Protein AF-A0A7S2J047-F1 (afdb_monomer_lite)

Organism: NCBI:txid156173

Foldseek 3Di:
DVLVVVVVVVDLCQLVDADPQRDGSLLVCLLVLVQVSLVVSCVSVSSLVQQPDATNVRHHSLNSNVVNPNPVSSVVSVVSNLVVVLVVCVVVVNVVSVVVSVVVVVVVVVVVVPD

Sequence (115 aa):
EILEAAIKARDYLVASYEDENRKSAVHWACANGHMEMVKWLVNKGHGLSKLKTPDRDGVQPADYARHNGHDTLAEWCIDRIAVEALRDACRQGNLEVMASNFTVNRAVQLSWNGW

Structure (mmCIF, N/CA/C/O backbone):
data_AF-A0A7S2J047-F1
#
_entry.id   AF-A0A7S2J047-F1
#
loop_
_atom_site.group_PDB
_atom_site.id
_atom_site.type_symbol
_atom_site.label_atom_id
_atom_site.label_alt_id
_atom_site.label_comp_id
_atom_site.label_asym_id
_atom_site.label_entity_id
_atom_site.label_seq_id
_atom_site.pdbx_PDB_ins_code
_atom_site.Cartn_x
_atom_site.Cartn_y
_atom_site.Cartn_z
_atom_site.occupancy
_atom_site.B_iso_or_equiv
_atom_site.auth_seq_id
_atom_site.auth_comp_id
_atom_site.auth_asym_id
_atom_site.auth_atom_id
_atom_site.pdbx_PDB_model_num
ATOM 1 N N . GLU A 1 1 ? 4.787 2.081 -16.764 1.00 55.03 1 GLU A N 1
ATOM 2 C CA . GLU A 1 1 ? 4.339 1.439 -18.025 1.00 55.03 1 GLU A CA 1
ATOM 3 C C . GLU A 1 1 ? 3.405 0.234 -17.864 1.00 55.03 1 GLU A C 1
ATOM 5 O O . GLU A 1 1 ? 2.221 0.402 -18.123 1.00 55.03 1 GLU A O 1
ATOM 10 N N . ILE A 1 2 ? 3.844 -0.957 -17.426 1.00 53.78 2 ILE A N 1
ATOM 11 C CA . ILE A 1 2 ? 2.977 -2.169 -17.434 1.00 53.78 2 ILE A CA 1
ATOM 12 C C . ILE A 1 2 ? 1.766 -2.060 -16.487 1.00 53.78 2 ILE A C 1
ATOM 14 O O . ILE A 1 2 ? 0.640 -2.383 -16.857 1.00 53.78 2 ILE A O 1
ATOM 18 N N . LEU A 1 3 ? 1.984 -1.542 -15.276 1.00 55.62 3 LEU A N 1
ATOM 19 C CA . LEU A 1 3 ? 0.919 -1.331 -14.287 1.00 55.62 3 LEU A CA 1
ATOM 20 C C . LEU A 1 3 ? 0.013 -0.150 -14.637 1.00 55.62 3 LEU A C 1
ATOM 22 O O . LEU A 1 3 ? -1.194 -0.219 -14.435 1.00 55.62 3 LEU A O 1
ATOM 26 N N . GLU A 1 4 ? 0.567 0.920 -15.208 1.00 55.38 4 GLU A N 1
ATOM 27 C CA . GLU A 1 4 ? -0.232 2.056 -15.680 1.00 55.38 4 GLU A CA 1
ATOM 28 C C . GLU A 1 4 ? -1.152 1.649 -16.835 1.00 55.38 4 GLU A C 1
ATOM 30 O O . GLU A 1 4 ? -2.309 2.068 -16.873 1.00 55.38 4 GLU A O 1
ATOM 35 N N . ALA A 1 5 ? -0.665 0.799 -17.746 1.00 52.66 5 ALA A N 1
ATOM 36 C CA . ALA A 1 5 ? -1.460 0.231 -18.828 1.00 52.66 5 ALA A CA 1
ATOM 37 C C . ALA A 1 5 ? -2.556 -0.710 -18.296 1.00 52.66 5 ALA A C 1
ATOM 39 O O . ALA A 1 5 ? -3.713 -0.589 -18.702 1.00 52.66 5 ALA A O 1
ATOM 40 N N . ALA A 1 6 ? -2.226 -1.580 -17.335 1.00 54.72 6 ALA A N 1
ATOM 41 C CA . ALA A 1 6 ? -3.183 -2.501 -16.719 1.00 54.72 6 ALA A CA 1
ATOM 42 C C . ALA A 1 6 ? -4.282 -1.775 -15.920 1.00 54.72 6 ALA A C 1
ATOM 44 O O . ALA A 1 6 ? -5.447 -2.166 -15.966 1.00 54.72 6 ALA A O 1
ATOM 45 N N . ILE A 1 7 ? -3.951 -0.677 -15.232 1.00 58.22 7 ILE A N 1
ATOM 46 C CA . ILE A 1 7 ? -4.930 0.093 -14.450 1.00 58.22 7 ILE A CA 1
ATOM 47 C C . ILE A 1 7 ? -5.795 0.989 -15.355 1.00 58.22 7 ILE A C 1
ATOM 49 O O . ILE A 1 7 ? -7.001 1.120 -15.122 1.00 58.22 7 ILE A O 1
ATOM 53 N N . LYS A 1 8 ? -5.240 1.534 -16.451 1.00 58.16 8 LYS A N 1
ATOM 54 C CA . LYS A 1 8 ? -6.032 2.218 -17.495 1.00 58.16 8 LYS A CA 1
ATOM 55 C C . LYS A 1 8 ? -7.066 1.303 -18.151 1.00 58.16 8 LYS A C 1
ATOM 57 O O . LYS A 1 8 ? -8.128 1.792 -18.531 1.00 58.16 8 LYS A O 1
ATOM 62 N N . ALA A 1 9 ? -6.796 -0.001 -18.230 1.00 56.19 9 ALA A N 1
ATOM 63 C CA . ALA A 1 9 ? -7.727 -0.989 -18.771 1.00 56.19 9 ALA A CA 1
ATOM 64 C C . ALA A 1 9 ? -8.968 -1.237 -17.884 1.00 56.19 9 ALA A C 1
ATOM 66 O O . ALA A 1 9 ? -9.829 -2.027 -18.258 1.00 56.19 9 ALA A O 1
ATOM 67 N N . ARG A 1 10 ? -9.117 -0.522 -16.749 1.00 55.44 10 ARG A N 1
ATOM 68 C CA . ARG A 1 10 ? -10.289 -0.572 -15.848 1.00 55.44 10 ARG A CA 1
ATOM 69 C C . ARG A 1 10 ? -10.588 -1.956 -15.266 1.00 55.44 10 ARG A C 1
ATOM 71 O O . ARG A 1 10 ? -11.685 -2.163 -14.744 1.00 55.44 10 ARG A O 1
ATOM 78 N N . ASP A 1 11 ? -9.635 -2.878 -15.303 1.00 62.56 11 ASP A N 1
ATOM 79 C CA . ASP A 1 11 ? -9.915 -4.251 -14.921 1.00 62.56 11 ASP A CA 1
ATOM 80 C C . ASP A 1 11 ? -9.856 -4.435 -13.397 1.00 62.56 11 ASP A C 1
ATOM 82 O O . ASP A 1 11 ? -8.875 -4.100 -12.728 1.00 62.56 11 ASP A O 1
ATOM 86 N N . TYR A 1 12 ? -10.949 -4.946 -12.833 1.00 55.03 12 TYR A N 1
ATOM 87 C CA . TYR A 1 12 ? -11.134 -5.151 -11.393 1.00 55.03 12 TYR A CA 1
ATOM 88 C C . TYR A 1 12 ? -10.129 -6.165 -10.821 1.00 55.03 12 TYR A C 1
ATOM 90 O O . TYR A 1 12 ? -9.785 -6.104 -9.640 1.00 55.03 12 TYR A O 1
ATOM 98 N N . LEU A 1 13 ? -9.613 -7.056 -11.676 1.00 57.81 13 LEU A N 1
ATOM 99 C CA . LEU A 1 13 ? -8.674 -8.117 -11.310 1.00 57.81 13 LEU A CA 1
ATOM 100 C C . LEU A 1 13 ? -7.310 -7.605 -10.824 1.00 57.81 13 LEU A C 1
ATOM 102 O O . LEU A 1 13 ? -6.636 -8.297 -10.060 1.00 57.81 13 LEU A O 1
ATOM 106 N N . VAL A 1 14 ? -6.892 -6.404 -11.239 1.00 64.94 14 VAL A N 1
ATOM 107 C CA . VAL A 1 14 ? -5.532 -5.898 -10.978 1.00 64.94 14 VAL A CA 1
ATOM 108 C C . VAL A 1 14 ? -5.290 -5.642 -9.489 1.00 64.94 14 VAL A C 1
ATOM 110 O O . VAL A 1 14 ? -4.179 -5.830 -9.001 1.00 64.94 14 VAL A O 1
ATOM 113 N N . ALA A 1 15 ? -6.323 -5.253 -8.736 1.00 63.88 15 ALA A N 1
ATOM 114 C CA . ALA A 1 15 ? -6.177 -4.976 -7.307 1.00 63.88 15 ALA A CA 1
ATOM 115 C C . ALA A 1 15 ? -5.975 -6.250 -6.466 1.00 63.88 15 ALA A C 1
ATOM 117 O O . ALA A 1 15 ? -5.370 -6.187 -5.397 1.00 63.88 15 ALA A O 1
ATOM 118 N N . SER A 1 16 ? -6.490 -7.391 -6.932 1.00 68.62 16 SER A N 1
ATOM 119 C CA . SER A 1 16 ? -6.352 -8.690 -6.264 1.00 68.62 16 SER A CA 1
ATOM 120 C C . SER A 1 16 ? -5.164 -9.510 -6.759 1.00 68.62 16 SER A C 1
ATOM 122 O O . SER A 1 16 ? -4.754 -10.433 -6.059 1.00 68.62 16 SER A O 1
ATOM 124 N N . TYR A 1 17 ? -4.643 -9.200 -7.948 1.00 76.00 17 TYR A N 1
ATOM 125 C CA . TYR A 1 17 ? -3.527 -9.922 -8.540 1.00 76.00 17 TYR A CA 1
ATOM 126 C C . TYR A 1 17 ? -2.236 -9.711 -7.742 1.00 76.00 17 TYR A C 1
ATOM 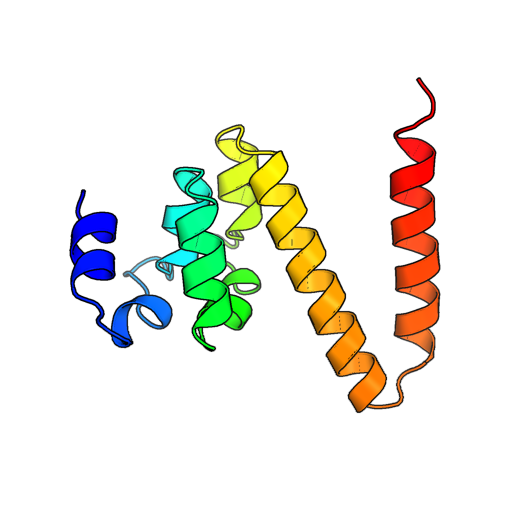128 O O . TYR A 1 17 ? -1.926 -8.600 -7.304 1.00 76.00 17 TYR A O 1
ATOM 136 N N . GLU A 1 18 ? -1.486 -10.794 -7.592 1.00 82.38 18 GLU A N 1
ATOM 137 C CA . GLU A 1 18 ? -0.161 -10.838 -6.992 1.00 82.38 18 GLU A CA 1
ATOM 138 C C . GLU A 1 18 ? 0.792 -11.518 -7.970 1.00 82.38 18 GLU A C 1
ATOM 140 O O . GLU A 1 18 ? 0.414 -12.477 -8.644 1.00 82.38 18 GLU A O 1
ATOM 145 N N . ASP A 1 19 ? 2.021 -11.018 -8.049 1.00 83.62 19 ASP A N 1
ATOM 146 C CA . ASP A 1 19 ? 3.079 -11.698 -8.787 1.00 83.62 19 ASP A CA 1
ATOM 147 C C . ASP A 1 19 ? 3.654 -12.899 -8.006 1.00 83.62 19 ASP A C 1
ATOM 149 O O . ASP A 1 19 ? 3.227 -13.231 -6.897 1.00 83.62 19 ASP A O 1
ATOM 153 N N . GLU A 1 20 ? 4.661 -13.559 -8.579 1.00 85.94 20 GLU A N 1
ATOM 154 C CA . GLU A 1 20 ? 5.345 -14.715 -7.978 1.00 85.94 20 GLU A CA 1
ATOM 155 C C . GLU A 1 20 ? 6.004 -14.408 -6.616 1.00 85.94 20 GLU A C 1
ATOM 157 O O . GLU A 1 20 ? 6.279 -15.318 -5.826 1.00 85.94 20 GLU A O 1
ATOM 162 N N . ASN A 1 21 ? 6.220 -13.126 -6.312 1.00 84.19 21 ASN A N 1
ATOM 163 C CA . ASN A 1 21 ? 6.769 -12.633 -5.053 1.00 84.19 21 ASN A CA 1
ATOM 164 C C . ASN A 1 21 ? 5.683 -12.113 -4.105 1.00 84.19 21 ASN A C 1
ATOM 166 O O . ASN A 1 21 ? 6.005 -11.468 -3.110 1.00 84.19 21 ASN A O 1
ATOM 170 N N . ARG A 1 22 ? 4.404 -12.395 -4.377 1.00 87.06 22 ARG A N 1
ATOM 171 C CA . ARG A 1 22 ? 3.252 -11.866 -3.629 1.00 87.06 22 ARG A CA 1
ATOM 172 C C . ARG A 1 22 ? 3.146 -10.339 -3.655 1.00 87.06 22 ARG A C 1
ATOM 174 O O . ARG A 1 22 ? 2.469 -9.751 -2.811 1.00 87.06 22 ARG A O 1
ATOM 181 N N . LYS A 1 23 ? 3.772 -9.670 -4.627 1.00 84.44 23 LYS A N 1
ATOM 182 C CA . LYS A 1 23 ? 3.634 -8.221 -4.778 1.00 84.44 23 LYS A CA 1
ATOM 183 C C . LYS A 1 23 ? 2.360 -7.924 -5.545 1.00 84.44 23 LYS A C 1
ATOM 185 O O . LYS A 1 23 ? 2.187 -8.297 -6.705 1.00 84.44 23 LYS A O 1
ATOM 190 N N . SER A 1 24 ? 1.457 -7.228 -4.872 1.00 86.31 24 SER A N 1
ATOM 191 C CA . SER A 1 24 ? 0.234 -6.692 -5.467 1.00 86.31 24 SER A CA 1
ATOM 192 C C . SER A 1 24 ? 0.490 -5.381 -6.215 1.00 86.31 24 SER A C 1
ATOM 194 O O . SER A 1 24 ? 1.520 -4.728 -6.033 1.00 86.31 24 SER A O 1
ATOM 196 N N . ALA A 1 25 ? -0.495 -4.922 -6.992 1.00 84.25 25 ALA A N 1
ATOM 197 C CA . ALA A 1 25 ? -0.445 -3.609 -7.644 1.00 84.25 25 ALA A CA 1
ATOM 198 C C . ALA A 1 25 ? -0.165 -2.447 -6.666 1.00 84.25 25 ALA A C 1
ATOM 200 O O . ALA A 1 25 ? 0.446 -1.451 -7.048 1.00 84.25 25 ALA A O 1
ATOM 201 N N . VAL A 1 26 ? -0.569 -2.584 -5.397 1.00 87.44 26 VAL A N 1
ATOM 202 C CA . VAL A 1 26 ? -0.334 -1.579 -4.350 1.00 87.44 26 VAL A CA 1
ATOM 203 C C . VAL A 1 26 ? 1.148 -1.494 -3.973 1.00 87.44 26 VAL A C 1
ATOM 205 O O . VAL A 1 26 ? 1.653 -0.386 -3.826 1.00 87.44 26 VAL A O 1
ATOM 208 N N . HIS A 1 27 ? 1.865 -2.622 -3.890 1.00 87.88 27 HIS A N 1
ATOM 209 C CA . HIS A 1 27 ? 3.310 -2.630 -3.605 1.00 87.88 27 HIS A CA 1
ATOM 210 C C . HIS A 1 27 ? 4.069 -1.809 -4.644 1.00 87.88 27 HIS A C 1
ATOM 212 O O . HIS A 1 27 ? 4.849 -0.920 -4.311 1.00 87.88 27 HIS A O 1
ATOM 218 N N . TRP A 1 28 ? 3.771 -2.058 -5.916 1.00 87.38 28 TRP A N 1
ATOM 219 C CA . TRP A 1 28 ? 4.404 -1.354 -7.016 1.00 87.38 28 TRP A CA 1
ATOM 220 C C . TRP A 1 28 ? 3.989 0.117 -7.106 1.00 87.38 28 TRP A C 1
ATOM 222 O O . TRP A 1 28 ? 4.826 0.969 -7.392 1.00 87.38 28 TRP A O 1
ATOM 232 N N . ALA A 1 29 ? 2.721 0.446 -6.846 1.00 88.00 29 ALA A N 1
ATOM 233 C CA . ALA A 1 29 ? 2.271 1.836 -6.816 1.00 88.00 29 ALA A CA 1
ATOM 234 C C . ALA A 1 29 ? 2.959 2.633 -5.694 1.00 88.00 29 ALA A C 1
ATOM 236 O O . ALA A 1 29 ? 3.350 3.779 -5.917 1.00 88.00 29 ALA A O 1
ATOM 237 N N . CYS A 1 30 ? 3.169 2.015 -4.527 1.00 90.19 30 CYS A N 1
ATOM 238 C CA . CYS A 1 30 ? 3.928 2.606 -3.431 1.00 90.19 30 CYS A CA 1
ATOM 239 C C . CYS A 1 30 ? 5.415 2.760 -3.766 1.00 90.19 30 CYS A C 1
ATOM 241 O O . CYS A 1 30 ? 5.967 3.838 -3.559 1.00 90.19 30 CYS A O 1
ATOM 243 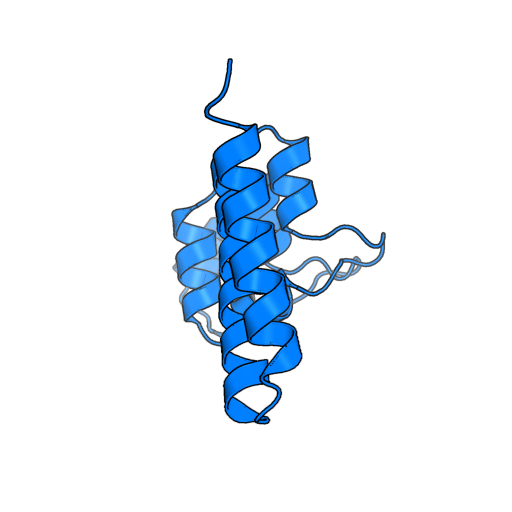N N . ALA A 1 31 ? 6.037 1.736 -4.358 1.00 89.75 31 ALA A N 1
ATOM 244 C CA . ALA A 1 31 ? 7.428 1.798 -4.801 1.00 89.75 31 ALA A CA 1
ATOM 245 C C . ALA A 1 31 ? 7.67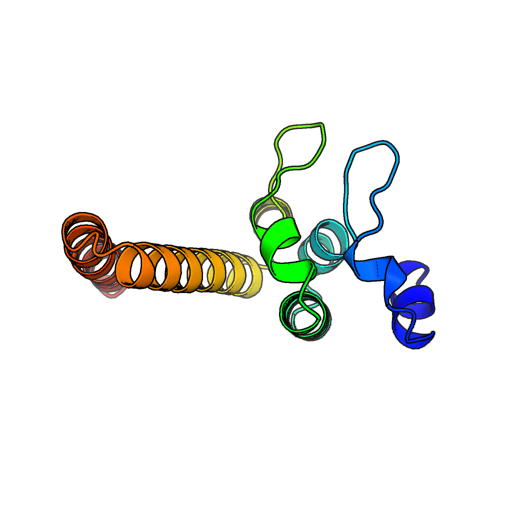7 2.936 -5.807 1.00 89.75 31 ALA A C 1
ATOM 247 O O . ALA A 1 31 ? 8.733 3.553 -5.779 1.00 89.75 31 ALA A O 1
ATOM 248 N N . ASN A 1 32 ? 6.712 3.241 -6.677 1.00 88.31 32 ASN A N 1
ATOM 249 C CA . ASN A 1 32 ? 6.834 4.320 -7.666 1.00 88.31 32 ASN A CA 1
ATOM 250 C C . ASN A 1 32 ? 6.284 5.678 -7.183 1.00 88.31 32 ASN A C 1
ATOM 252 O O . ASN A 1 32 ? 6.213 6.628 -7.965 1.00 88.31 32 ASN A O 1
ATOM 256 N N . GLY A 1 33 ? 5.808 5.782 -5.937 1.00 88.88 33 GLY A N 1
ATOM 257 C CA . GLY A 1 33 ? 5.300 7.047 -5.396 1.00 88.88 33 GLY A CA 1
ATOM 258 C C . GLY A 1 33 ? 3.970 7.509 -5.996 1.00 88.88 33 GLY A C 1
ATOM 259 O O . GLY A 1 33 ? 3.614 8.684 -5.910 1.00 88.88 33 GLY A O 1
ATOM 260 N N . HIS A 1 34 ? 3.214 6.614 -6.633 1.00 89.31 34 HIS A N 1
ATOM 261 C CA . HIS A 1 34 ? 1.993 6.957 -7.361 1.00 89.31 34 HIS A CA 1
ATOM 262 C C . HIS A 1 34 ? 0.788 7.106 -6.420 1.00 89.31 34 HIS A C 1
ATOM 264 O O . HIS A 1 34 ? -0.112 6.266 -6.392 1.00 89.31 34 HIS A O 1
ATOM 270 N N . MET A 1 35 ? 0.749 8.209 -5.670 1.00 87.81 35 MET A N 1
ATOM 271 C CA . MET A 1 35 ? -0.282 8.515 -4.668 1.0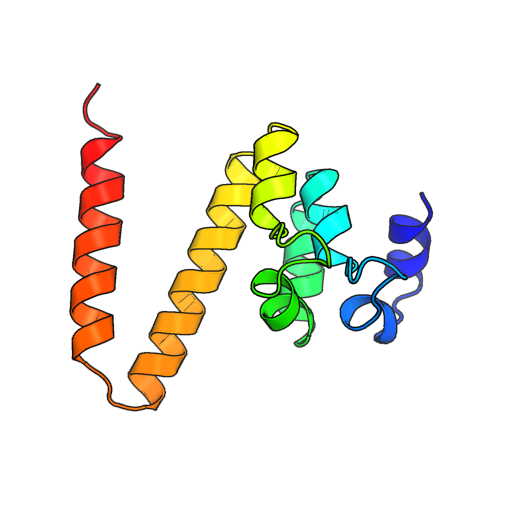0 87.81 35 MET A CA 1
ATOM 272 C C . MET A 1 35 ? -1.720 8.322 -5.173 1.00 87.81 35 MET A C 1
ATOM 274 O O . MET A 1 35 ? -2.516 7.625 -4.545 1.00 87.81 35 MET A O 1
ATOM 278 N N . GLU A 1 36 ? -2.065 8.900 -6.324 1.00 85.94 36 GLU A N 1
ATOM 279 C CA . GLU A 1 36 ? -3.428 8.807 -6.866 1.00 85.94 36 GLU A CA 1
ATOM 280 C C . GLU A 1 36 ? -3.799 7.374 -7.268 1.00 85.94 36 GLU A C 1
ATOM 282 O O . GLU A 1 36 ? -4.946 6.951 -7.109 1.00 85.94 36 GLU A O 1
ATOM 287 N N . MET A 1 37 ? -2.810 6.589 -7.700 1.00 82.56 37 MET A N 1
ATOM 288 C CA . MET A 1 37 ? -2.992 5.174 -8.002 1.00 82.56 37 MET A CA 1
ATOM 289 C C . MET A 1 37 ? -3.270 4.366 -6.735 1.00 82.56 37 MET A C 1
ATOM 291 O O . MET A 1 37 ? -4.193 3.553 -6.707 1.00 82.56 37 MET A O 1
ATOM 295 N N . VAL A 1 38 ? -2.511 4.623 -5.666 1.00 86.38 38 VAL A N 1
ATOM 296 C CA . VAL A 1 38 ? -2.707 3.971 -4.366 1.00 86.38 38 VAL A CA 1
ATOM 297 C C . VAL A 1 38 ? -4.094 4.296 -3.810 1.00 86.38 38 VAL A C 1
ATOM 299 O O . VAL A 1 38 ? -4.832 3.382 -3.443 1.00 86.38 38 VAL A O 1
ATOM 302 N N . LYS A 1 39 ? -4.510 5.569 -3.830 1.00 86.12 39 LYS A N 1
ATOM 303 C CA . LYS A 1 39 ? -5.864 5.981 -3.419 1.00 86.12 39 LYS A CA 1
ATOM 304 C C . LYS A 1 39 ? -6.946 5.263 -4.224 1.00 86.12 39 LYS A C 1
ATOM 306 O O . LYS A 1 39 ? -7.924 4.776 -3.650 1.00 86.12 39 LYS A O 1
ATOM 311 N N . TRP A 1 40 ? -6.775 5.174 -5.543 1.00 82.06 40 TRP A N 1
ATOM 312 C CA . TRP A 1 40 ? -7.716 4.476 -6.413 1.00 82.06 40 TRP A CA 1
ATOM 313 C C . TRP A 1 40 ? -7.809 2.984 -6.071 1.00 82.06 40 TRP A C 1
ATOM 315 O O . TRP A 1 40 ? -8.914 2.478 -5.880 1.00 82.06 40 TRP A O 1
ATOM 325 N N . LEU A 1 41 ? -6.672 2.298 -5.915 1.00 80.75 41 LEU A N 1
ATOM 326 C CA . LEU A 1 41 ? -6.614 0.875 -5.563 1.00 80.75 41 LEU A CA 1
ATOM 327 C C . LEU A 1 41 ? -7.258 0.600 -4.198 1.00 80.75 41 LEU A C 1
ATOM 329 O O . LEU A 1 41 ? -8.061 -0.328 -4.070 1.00 80.75 41 LEU A O 1
ATOM 333 N N . VAL A 1 42 ? -6.964 1.426 -3.189 1.00 81.50 42 VAL A N 1
ATOM 334 C CA . VAL A 1 42 ? -7.546 1.317 -1.840 1.00 81.50 42 VAL A CA 1
ATOM 335 C C . VAL A 1 42 ? -9.066 1.478 -1.877 1.00 81.50 42 VAL A C 1
ATOM 337 O O . VAL A 1 42 ? -9.780 0.715 -1.228 1.00 81.50 42 VAL A O 1
ATOM 340 N N . ASN A 1 43 ? -9.580 2.405 -2.687 1.00 79.94 43 ASN A N 1
ATOM 341 C CA . ASN A 1 43 ? -11.021 2.611 -2.844 1.00 79.94 43 ASN A CA 1
ATOM 342 C C . ASN A 1 43 ? -11.730 1.460 -3.582 1.00 79.94 43 ASN A C 1
ATOM 344 O O . ASN A 1 43 ? -12.950 1.336 -3.486 1.00 79.94 43 ASN A O 1
ATOM 348 N N . LYS A 1 44 ? -11.004 0.586 -4.293 1.00 73.88 44 LYS A N 1
ATOM 349 C CA . LYS A 1 44 ? -11.570 -0.551 -5.045 1.00 73.88 44 LYS A CA 1
ATOM 350 C C . LYS A 1 44 ? -11.799 -1.820 -4.211 1.00 73.88 44 LYS A C 1
ATOM 352 O O . LYS A 1 44 ? -11.877 -2.918 -4.757 1.00 73.88 44 LYS A O 1
ATOM 357 N N . GLY A 1 45 ? -11.965 -1.684 -2.895 1.00 64.06 45 GLY A N 1
ATOM 358 C CA . GLY A 1 45 ? -12.380 -2.754 -1.974 1.00 64.06 45 GLY A CA 1
ATOM 359 C C . GLY A 1 45 ? -11.282 -3.769 -1.636 1.00 64.06 45 GLY A C 1
ATOM 360 O O . GLY A 1 45 ? -11.140 -4.145 -0.479 1.00 64.06 45 GLY A O 1
ATOM 361 N N . HIS A 1 46 ? -10.451 -4.149 -2.609 1.00 64.81 46 HIS A N 1
ATOM 362 C CA . HIS A 1 46 ? -9.354 -5.104 -2.425 1.00 64.81 46 HIS A CA 1
ATOM 363 C C . HIS A 1 46 ? -8.026 -4.443 -2.031 1.00 64.81 46 HIS A C 1
ATOM 365 O O . HIS A 1 46 ? -7.229 -5.045 -1.310 1.00 64.81 46 HIS A O 1
ATOM 371 N N . GLY A 1 47 ? -7.787 -3.192 -2.443 1.00 64.81 47 GLY A N 1
ATOM 372 C CA . GLY A 1 47 ? -6.500 -2.530 -2.215 1.00 64.81 47 GLY A CA 1
ATOM 373 C C . GLY A 1 47 ? -6.188 -2.256 -0.746 1.00 64.81 47 GLY A C 1
ATOM 374 O O . GLY A 1 47 ? -5.021 -2.231 -0.384 1.00 64.81 47 GLY A O 1
ATOM 375 N N . LEU A 1 48 ? -7.198 -2.116 0.121 1.00 73.81 48 LEU A N 1
ATOM 376 C CA . LEU A 1 48 ? -6.972 -1.887 1.552 1.00 73.81 48 LEU A CA 1
ATOM 377 C C . LEU A 1 48 ? -6.412 -3.124 2.268 1.00 73.81 48 LEU A C 1
ATOM 379 O O . LEU A 1 48 ? -5.505 -2.998 3.086 1.00 73.81 48 LEU A O 1
ATOM 383 N N . SER A 1 49 ? -6.930 -4.317 1.960 1.00 78.81 49 SER A N 1
ATOM 384 C CA . SER A 1 49 ? -6.369 -5.564 2.495 1.00 78.81 49 SER A CA 1
ATOM 385 C C . SER A 1 49 ? -4.926 -5.720 2.027 1.00 78.81 49 SER A C 1
ATOM 387 O O . SER A 1 49 ? -4.038 -5.962 2.841 1.00 78.81 49 SER A O 1
ATOM 389 N N . LYS A 1 50 ? -4.682 -5.458 0.737 1.00 82.00 50 LYS A N 1
ATOM 390 C CA . LYS A 1 50 ? -3.347 -5.540 0.145 1.00 82.00 50 LYS A CA 1
ATOM 391 C C . LYS A 1 50 ? -2.366 -4.485 0.653 1.00 82.00 50 LYS A C 1
ATOM 393 O O . LYS A 1 50 ? -1.166 -4.711 0.592 1.00 82.00 50 LYS A O 1
ATOM 398 N N . LEU A 1 51 ? -2.866 -3.367 1.178 1.00 84.00 51 LEU A N 1
ATOM 399 C CA . LEU A 1 51 ? -2.050 -2.339 1.820 1.00 84.00 51 LEU A CA 1
ATOM 400 C C . LEU A 1 51 ? -1.422 -2.840 3.133 1.00 84.00 51 LEU A C 1
ATOM 402 O O . LEU A 1 51 ? -0.354 -2.373 3.505 1.00 84.00 51 LEU A O 1
ATOM 406 N N . LYS A 1 52 ? -2.080 -3.787 3.821 1.00 83.75 52 LYS A N 1
ATOM 407 C CA . LYS A 1 52 ? -1.624 -4.375 5.096 1.00 83.75 52 LYS A CA 1
ATOM 408 C C . LYS A 1 52 ? -0.804 -5.654 4.920 1.00 83.75 52 LYS A C 1
ATOM 410 O O . LYS A 1 52 ? -0.090 -6.046 5.839 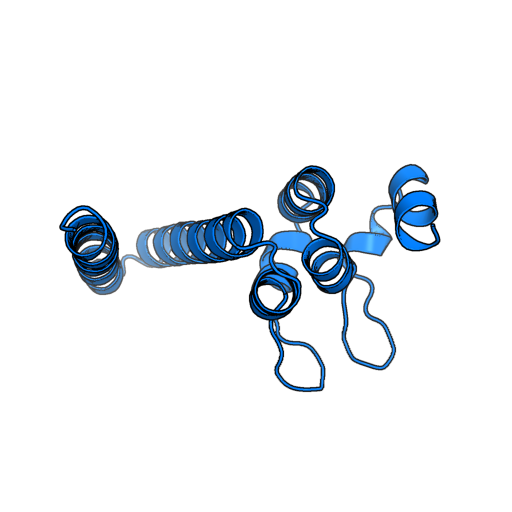1.00 83.75 52 LYS A O 1
ATOM 415 N N . THR A 1 53 ? -0.963 -6.349 3.797 1.00 85.88 53 THR A N 1
ATOM 416 C CA . THR A 1 53 ? -0.285 -7.627 3.563 1.00 85.88 53 THR A CA 1
ATOM 417 C C . THR A 1 53 ? 1.136 -7.388 3.068 1.00 85.88 53 THR A C 1
ATOM 419 O O . THR A 1 53 ? 1.281 -6.702 2.055 1.00 85.88 53 THR A O 1
ATOM 422 N N . PRO A 1 54 ? 2.154 -7.962 3.726 1.00 89.25 54 PRO A N 1
ATOM 423 C CA . PRO A 1 54 ? 3.505 -7.947 3.196 1.00 89.25 54 PRO A CA 1
ATOM 424 C C . PRO A 1 54 ? 3.633 -8.873 1.982 1.00 89.25 54 PRO A C 1
ATOM 426 O O . PRO A 1 54 ? 2.854 -9.820 1.817 1.00 89.25 54 PRO A O 1
ATOM 429 N N . ASP A 1 55 ? 4.650 -8.611 1.170 1.00 89.50 55 ASP A N 1
ATOM 430 C CA . ASP A 1 55 ? 5.078 -9.506 0.101 1.00 89.50 55 ASP A CA 1
ATOM 431 C C . ASP A 1 55 ? 5.799 -10.760 0.646 1.00 89.50 55 ASP A C 1
ATOM 433 O O . ASP A 1 55 ? 5.809 -11.045 1.850 1.00 89.50 55 ASP A O 1
ATOM 437 N N . ARG A 1 56 ? 6.388 -11.561 -0.249 1.00 90.75 56 ARG A N 1
ATOM 438 C CA . ARG A 1 56 ? 7.110 -12.791 0.111 1.00 90.75 56 ARG A CA 1
ATOM 439 C C . ARG A 1 56 ? 8.335 -12.543 0.997 1.00 90.75 56 ARG A C 1
ATOM 441 O O . ARG A 1 56 ? 8.679 -13.432 1.775 1.00 90.75 56 ARG A O 1
ATOM 448 N N . ASP A 1 57 ? 8.948 -11.370 0.898 1.00 88.69 57 ASP A N 1
ATOM 449 C CA . ASP A 1 57 ? 10.124 -10.982 1.677 1.00 88.69 57 ASP A CA 1
ATOM 450 C C . ASP A 1 57 ? 9.736 -10.340 3.021 1.00 88.69 57 ASP A C 1
ATOM 452 O O . ASP A 1 57 ? 10.599 -9.967 3.814 1.00 88.69 57 ASP A O 1
ATOM 456 N N . GLY A 1 58 ? 8.434 -10.239 3.310 1.00 89.56 58 GLY A N 1
ATOM 457 C CA . GLY A 1 58 ? 7.932 -9.606 4.524 1.00 89.56 58 GLY A CA 1
ATOM 458 C C . GLY A 1 58 ? 7.836 -8.083 4.418 1.00 89.56 58 GLY A C 1
ATOM 459 O O . GLY A 1 58 ? 7.582 -7.433 5.430 1.00 89.56 58 GLY A O 1
ATOM 460 N N . VAL A 1 59 ? 8.016 -7.510 3.224 1.00 89.69 59 VAL A N 1
ATOM 461 C CA . VAL A 1 59 ? 8.053 -6.060 3.009 1.00 89.69 59 VAL A CA 1
ATOM 462 C C . VAL A 1 59 ? 6.645 -5.540 2.747 1.00 89.69 59 VAL A C 1
ATOM 464 O O . VAL A 1 59 ? 5.936 -6.048 1.875 1.00 89.69 59 VAL A O 1
ATOM 467 N N . GLN A 1 60 ? 6.220 -4.515 3.488 1.00 90.69 60 GLN A N 1
ATOM 468 C CA . GLN A 1 60 ? 4.913 -3.897 3.281 1.00 90.69 60 GLN A CA 1
ATOM 469 C C . GLN A 1 60 ? 4.962 -2.846 2.163 1.00 90.69 60 GLN A C 1
ATOM 471 O O . GLN A 1 60 ? 6.004 -2.236 1.911 1.00 90.69 60 GLN A O 1
ATOM 476 N N . PRO A 1 61 ? 3.823 -2.526 1.521 1.00 89.75 61 PRO A N 1
ATOM 477 C CA . PRO A 1 61 ? 3.772 -1.457 0.526 1.00 89.75 61 PRO A CA 1
ATOM 478 C C . PRO A 1 61 ? 4.293 -0.108 1.047 1.00 89.75 61 PRO A C 1
ATOM 480 O O . PRO A 1 61 ? 4.971 0.609 0.318 1.00 89.75 61 PRO A O 1
ATOM 483 N N . ALA A 1 62 ? 4.006 0.242 2.306 1.00 90.75 62 ALA A N 1
ATOM 484 C CA . ALA A 1 62 ? 4.482 1.490 2.906 1.00 90.75 62 ALA A CA 1
ATOM 485 C C . ALA A 1 62 ? 6.018 1.537 3.042 1.00 90.75 62 ALA A C 1
ATOM 487 O O . ALA A 1 62 ? 6.605 2.611 2.903 1.00 90.75 62 ALA A O 1
ATOM 488 N N . ASP A 1 63 ? 6.670 0.387 3.238 1.00 90.12 63 ASP A N 1
ATOM 489 C CA . ASP A 1 63 ? 8.130 0.294 3.325 1.00 90.12 63 ASP A CA 1
ATOM 490 C C . ASP A 1 63 ? 8.783 0.578 1.971 1.00 90.12 63 ASP A C 1
ATOM 492 O O . ASP A 1 63 ? 9.774 1.299 1.911 1.00 90.12 63 ASP A O 1
ATOM 496 N N . TYR A 1 64 ? 8.186 0.100 0.872 1.00 90.31 64 TYR A N 1
ATOM 497 C CA . TYR A 1 64 ? 8.633 0.440 -0.483 1.00 90.31 64 TYR A CA 1
ATOM 498 C C . TYR A 1 64 ? 8.553 1.942 -0.759 1.00 90.31 64 TYR A C 1
ATOM 500 O O . TYR A 1 64 ? 9.488 2.513 -1.320 1.00 90.31 64 TYR A O 1
ATOM 508 N N . ALA A 1 65 ? 7.453 2.587 -0.355 1.00 91.69 65 ALA A N 1
ATOM 509 C CA . ALA A 1 65 ? 7.316 4.035 -0.488 1.00 91.69 65 ALA A CA 1
ATOM 510 C C . ALA A 1 65 ? 8.412 4.762 0.303 1.00 91.69 65 ALA A C 1
ATOM 512 O O . ALA A 1 65 ? 9.078 5.633 -0.247 1.00 91.69 65 ALA A O 1
ATOM 513 N N . ARG A 1 66 ? 8.658 4.366 1.556 1.00 91.00 66 ARG A N 1
ATOM 514 C CA . ARG A 1 66 ? 9.696 4.971 2.402 1.00 91.00 66 ARG A CA 1
ATOM 515 C C . ARG A 1 66 ? 11.109 4.741 1.857 1.00 91.00 66 ARG A C 1
ATOM 517 O O . ARG A 1 66 ? 11.889 5.683 1.781 1.00 91.00 66 ARG A O 1
ATOM 524 N N . HIS A 1 67 ? 11.435 3.522 1.428 1.00 91.31 67 HIS A N 1
ATOM 525 C CA . HIS A 1 67 ? 12.763 3.195 0.898 1.00 91.31 67 HIS A CA 1
ATOM 526 C C . HIS A 1 67 ? 13.092 3.970 -0.385 1.00 91.31 67 HIS A C 1
ATOM 528 O O . HIS A 1 67 ? 14.245 4.326 -0.614 1.00 91.31 67 HIS A O 1
ATOM 534 N N . ASN A 1 68 ? 12.069 4.292 -1.182 1.00 90.06 68 ASN A N 1
ATOM 535 C CA . ASN A 1 68 ? 12.215 5.055 -2.419 1.00 90.06 68 ASN A CA 1
ATOM 536 C C . ASN A 1 68 ? 12.026 6.576 -2.231 1.00 90.06 68 ASN A C 1
ATOM 538 O O . ASN A 1 68 ? 11.983 7.312 -3.214 1.00 90.06 68 ASN A O 1
ATOM 542 N N . GLY A 1 69 ? 11.933 7.067 -0.987 1.00 91.50 69 GLY A N 1
ATOM 543 C CA . GLY A 1 69 ? 11.851 8.501 -0.672 1.00 91.50 69 GLY A CA 1
ATOM 544 C C . GLY A 1 69 ? 10.461 9.124 -0.847 1.00 91.50 69 GLY A C 1
ATOM 545 O O . GLY A 1 69 ? 10.323 10.339 -0.967 1.00 91.50 69 GLY A O 1
ATOM 546 N N . HIS A 1 70 ? 9.409 8.310 -0.877 1.00 93.12 70 HIS A N 1
ATOM 547 C CA . HIS A 1 70 ? 8.015 8.742 -0.950 1.00 93.12 70 HIS A CA 1
ATOM 548 C C . HIS A 1 70 ? 7.372 8.787 0.446 1.00 93.12 70 HIS A C 1
ATOM 550 O O . HIS A 1 70 ? 6.334 8.165 0.683 1.00 93.12 70 HIS A O 1
ATOM 556 N N . ASP A 1 71 ? 7.973 9.535 1.375 1.00 89.38 71 ASP A N 1
ATOM 557 C CA . ASP A 1 71 ? 7.576 9.560 2.793 1.00 89.38 71 ASP A CA 1
ATOM 558 C C . ASP A 1 71 ? 6.112 9.954 3.008 1.00 89.38 71 ASP A C 1
ATOM 560 O O . ASP A 1 71 ? 5.390 9.267 3.726 1.00 89.38 71 ASP A O 1
ATOM 564 N N . THR A 1 72 ? 5.620 10.976 2.300 1.00 92.12 72 THR A N 1
ATOM 565 C CA . THR A 1 72 ? 4.207 11.392 2.377 1.00 92.12 72 THR A CA 1
ATOM 566 C C . THR A 1 72 ? 3.249 10.272 1.960 1.00 92.12 72 THR A C 1
ATOM 568 O O . THR A 1 72 ? 2.145 10.153 2.490 1.00 92.12 72 THR A O 1
ATOM 571 N N . LEU A 1 73 ? 3.651 9.433 0.999 1.00 90.62 73 LEU A N 1
ATOM 572 C CA . LEU A 1 73 ? 2.859 8.273 0.596 1.00 90.62 73 LEU A CA 1
ATOM 573 C C . LEU A 1 73 ? 2.919 7.170 1.652 1.00 90.62 73 LEU A C 1
ATOM 575 O O . LEU A 1 73 ? 1.886 6.578 1.958 1.00 90.62 73 LEU A O 1
ATOM 579 N N . ALA A 1 74 ? 4.097 6.911 2.219 1.00 90.12 74 ALA A N 1
ATOM 580 C CA . ALA A 1 74 ? 4.264 5.935 3.289 1.00 90.12 74 ALA A CA 1
ATOM 581 C C . ALA A 1 74 ? 3.414 6.299 4.518 1.00 90.12 74 ALA A C 1
ATOM 583 O O . ALA A 1 74 ? 2.672 5.456 5.023 1.00 90.12 74 ALA A O 1
ATOM 584 N N . GLU A 1 75 ? 3.460 7.561 4.947 1.00 88.81 75 GLU A N 1
ATOM 585 C CA . GLU A 1 75 ? 2.641 8.100 6.038 1.00 88.81 75 GLU A CA 1
ATOM 586 C C . GLU A 1 75 ? 1.150 7.953 5.744 1.00 88.81 75 GLU A C 1
ATOM 588 O O . GLU A 1 75 ? 0.423 7.366 6.543 1.00 88.81 75 GLU A O 1
ATOM 593 N N . TRP A 1 76 ? 0.704 8.368 4.554 1.00 91.44 76 TRP A N 1
ATOM 594 C CA . TRP A 1 76 ? -0.695 8.216 4.157 1.00 91.44 76 TRP A CA 1
ATOM 595 C C . TRP A 1 76 ? -1.162 6.752 4.212 1.00 91.44 76 TRP A C 1
ATOM 597 O O . TRP A 1 76 ? -2.280 6.468 4.650 1.00 91.44 76 TRP A O 1
ATOM 607 N N . CYS A 1 77 ? -0.315 5.805 3.794 1.00 88.38 77 CYS A N 1
ATOM 608 C CA . CYS A 1 77 ? -0.635 4.380 3.846 1.00 88.38 77 CYS A CA 1
ATOM 609 C C . CYS A 1 77 ? -0.792 3.886 5.292 1.00 88.38 77 CYS A C 1
ATOM 611 O O . CYS A 1 77 ? -1.762 3.186 5.593 1.00 88.38 77 CYS A O 1
ATOM 613 N N . ILE A 1 78 ? 0.124 4.270 6.185 1.00 86.44 78 ILE A N 1
ATOM 614 C CA . ILE A 1 78 ? 0.098 3.903 7.608 1.00 86.44 78 ILE A CA 1
ATOM 615 C C . ILE A 1 78 ? -1.148 4.479 8.290 1.00 86.44 78 ILE A C 1
ATOM 617 O O . ILE A 1 78 ? -1.891 3.740 8.942 1.00 86.44 78 ILE A O 1
ATOM 621 N N . ASP A 1 79 ? -1.435 5.761 8.067 1.00 86.44 79 ASP A N 1
ATOM 622 C CA . ASP A 1 79 ? -2.623 6.427 8.602 1.00 86.44 79 ASP A CA 1
ATOM 623 C C . ASP A 1 79 ? -3.900 5.721 8.150 1.00 86.44 79 ASP A C 1
ATOM 625 O O . ASP A 1 79 ? -4.810 5.453 8.943 1.00 86.44 79 ASP A O 1
ATOM 629 N N . ARG A 1 80 ? -3.965 5.345 6.868 1.00 86.56 80 ARG A N 1
ATOM 630 C CA . ARG A 1 80 ? -5.132 4.653 6.321 1.00 86.56 80 ARG A CA 1
ATOM 631 C C . ARG A 1 80 ? -5.324 3.269 6.941 1.00 86.56 80 ARG A C 1
ATOM 633 O O . ARG A 1 80 ? -6.460 2.889 7.229 1.00 86.56 80 ARG A O 1
ATOM 640 N N . ILE A 1 81 ? -4.240 2.532 7.180 1.00 84.38 81 ILE A N 1
ATOM 641 C CA . ILE A 1 81 ? -4.267 1.236 7.871 1.00 84.38 81 ILE A CA 1
ATOM 642 C C . ILE A 1 81 ? -4.786 1.392 9.304 1.00 84.38 81 ILE A C 1
ATOM 644 O O . ILE A 1 81 ? -5.648 0.607 9.721 1.00 84.38 81 ILE A O 1
ATOM 648 N N . ALA A 1 82 ? -4.285 2.395 10.029 1.00 82.06 82 ALA A N 1
ATOM 649 C CA . ALA A 1 82 ? -4.644 2.676 11.415 1.00 82.06 82 ALA A CA 1
ATOM 650 C C . ALA A 1 82 ? -6.121 3.069 11.565 1.00 82.06 82 ALA A C 1
ATOM 652 O O . ALA A 1 82 ? -6.815 2.529 12.427 1.00 82.06 82 ALA A O 1
ATOM 653 N N . VAL A 1 83 ? -6.639 3.933 10.685 1.00 80.88 83 VAL A N 1
ATOM 654 C CA . VAL A 1 83 ? -8.060 4.330 10.676 1.00 80.88 83 VAL A CA 1
ATOM 655 C C . VAL A 1 83 ? -8.985 3.128 10.482 1.00 80.88 83 VAL A C 1
ATOM 657 O O . VAL A 1 83 ? -10.012 3.014 11.149 1.00 80.88 83 VAL A O 1
ATOM 660 N N . GLU A 1 84 ? -8.633 2.203 9.593 1.00 79.06 84 GLU A N 1
ATOM 661 C CA . GLU A 1 84 ? -9.470 1.027 9.338 1.00 79.06 84 GLU A CA 1
ATOM 662 C C . GLU A 1 84 ? -9.366 0.002 10.474 1.00 79.06 84 GLU A C 1
ATOM 664 O O . GLU A 1 84 ? -10.374 -0.577 10.865 1.00 79.06 84 GLU A O 1
ATOM 669 N N . ALA A 1 85 ? -8.186 -0.156 11.087 1.00 78.00 85 ALA A N 1
ATOM 670 C CA . ALA A 1 85 ? -8.041 -0.967 12.299 1.00 78.00 85 ALA A CA 1
ATOM 671 C C . ALA A 1 85 ? -8.886 -0.419 13.464 1.00 78.00 85 ALA A C 1
ATOM 673 O O . ALA A 1 85 ? -9.552 -1.183 14.161 1.00 78.00 85 ALA A O 1
ATOM 674 N N . LEU A 1 86 ? -8.920 0.906 13.635 1.00 72.56 86 LEU A N 1
ATOM 675 C CA . LEU A 1 86 ? -9.798 1.580 14.593 1.00 72.56 86 LEU A CA 1
ATOM 676 C C . LEU A 1 86 ? -11.275 1.324 14.288 1.00 72.56 86 LEU A C 1
ATOM 678 O O . LEU A 1 86 ? -12.043 0.988 15.185 1.00 72.56 86 LEU A O 1
ATOM 682 N N . ARG A 1 87 ? -11.683 1.443 13.021 1.00 76.62 87 ARG A N 1
ATOM 683 C CA . ARG A 1 87 ? -13.064 1.184 12.599 1.00 76.62 87 ARG A CA 1
ATOM 684 C C . ARG A 1 87 ? -13.492 -0.256 12.885 1.00 7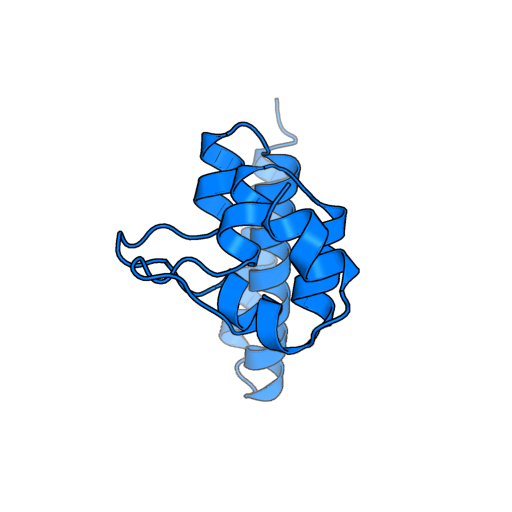6.62 87 ARG A C 1
ATOM 686 O O . ARG A 1 87 ? -14.615 -0.475 13.342 1.00 76.62 87 ARG A O 1
ATOM 693 N N . ASP A 1 88 ? -12.611 -1.219 12.631 1.00 76.50 88 ASP A N 1
ATOM 694 C CA . ASP A 1 88 ? -12.857 -2.631 12.918 1.00 76.50 88 ASP A CA 1
ATOM 695 C C . ASP A 1 88 ? -12.945 -2.895 14.427 1.00 76.50 88 ASP A C 1
ATOM 697 O O . ASP A 1 88 ? -13.874 -3.576 14.863 1.00 76.50 88 ASP A O 1
ATOM 701 N N . ALA A 1 89 ? -12.064 -2.289 15.232 1.00 71.75 89 ALA A N 1
ATOM 702 C CA . ALA A 1 89 ? -12.112 -2.369 16.692 1.00 71.75 89 ALA A CA 1
ATOM 703 C C . ALA A 1 89 ? -13.411 -1.773 17.265 1.00 71.75 89 ALA A C 1
ATOM 705 O O . ALA A 1 89 ? -14.066 -2.411 18.091 1.00 71.75 89 ALA A O 1
ATOM 706 N N . CYS A 1 90 ? -13.846 -0.608 16.767 1.00 68.94 90 CYS A N 1
ATOM 707 C CA . CYS A 1 90 ? -15.132 -0.006 17.130 1.00 68.94 90 CYS A CA 1
ATOM 708 C C . CYS A 1 90 ? -16.309 -0.928 16.788 1.00 68.94 90 CYS A C 1
ATOM 710 O O . CYS A 1 90 ? -17.220 -1.088 17.596 1.00 68.94 90 CYS A O 1
ATOM 712 N N . ARG A 1 91 ? -16.289 -1.567 15.608 1.00 75.44 91 ARG A N 1
ATOM 713 C CA . ARG A 1 91 ? -17.340 -2.513 15.193 1.00 75.44 91 ARG A CA 1
ATOM 714 C C . ARG A 1 91 ? -17.398 -3.743 16.103 1.00 75.44 91 ARG A C 1
ATOM 716 O O . ARG A 1 91 ? -18.477 -4.276 16.327 1.00 75.44 91 ARG A O 1
ATOM 723 N N . GLN A 1 92 ? -16.253 -4.180 16.622 1.00 77.00 92 GLN A N 1
ATOM 724 C CA . GLN A 1 92 ? -16.137 -5.315 17.541 1.00 77.00 92 GLN A CA 1
ATOM 725 C C . GLN A 1 92 ? -16.406 -4.936 19.010 1.00 77.00 92 GLN A C 1
ATOM 727 O O . GLN A 1 92 ? -16.380 -5.809 19.872 1.00 77.00 92 GLN A O 1
ATOM 732 N N . GLY A 1 93 ? -16.664 -3.656 19.312 1.00 73.00 93 GLY A N 1
ATOM 733 C CA . GLY A 1 93 ? -16.881 -3.172 20.680 1.00 73.00 93 GLY A CA 1
ATOM 734 C C . GLY A 1 93 ? -15.609 -3.107 21.533 1.00 73.00 93 GLY A C 1
ATOM 735 O O . GLY A 1 93 ? -15.698 -3.010 22.755 1.00 73.00 93 GLY A O 1
ATOM 736 N N . ASN A 1 94 ? -14.423 -3.156 20.916 1.00 66.25 94 ASN A N 1
ATOM 737 C CA . ASN A 1 94 ? -13.146 -3.132 21.622 1.00 66.25 94 ASN A CA 1
ATOM 738 C C . ASN A 1 94 ? -12.678 -1.682 21.864 1.00 66.25 94 ASN A C 1
ATOM 740 O O . ASN A 1 94 ? -11.920 -1.106 21.080 1.00 66.25 94 ASN A O 1
ATOM 744 N N . LEU A 1 95 ? -13.174 -1.086 22.954 1.00 59.34 95 LEU A N 1
ATOM 745 C CA . LEU A 1 95 ? -12.892 0.299 23.363 1.00 59.34 95 LEU A CA 1
ATOM 746 C C . LEU A 1 95 ? -11.425 0.534 23.778 1.00 59.34 95 LEU A C 1
ATOM 748 O O . LEU A 1 95 ? -10.949 1.668 23.727 1.00 59.34 95 LEU A O 1
ATOM 752 N N . GLU A 1 96 ? -10.693 -0.517 24.156 1.00 59.25 96 GLU A N 1
ATOM 753 C CA . GLU A 1 96 ? -9.306 -0.431 24.631 1.00 59.25 96 GLU A CA 1
ATOM 754 C C . GLU A 1 96 ? -8.344 -0.032 23.498 1.00 59.25 96 GLU A C 1
ATOM 756 O O . GLU A 1 96 ? -7.567 0.914 23.628 1.00 59.25 96 GLU A O 1
ATOM 761 N N . VAL A 1 97 ? -8.492 -0.651 22.321 1.00 61.09 97 VAL A N 1
ATOM 762 C CA . VAL A 1 97 ? -7.712 -0.327 21.110 1.00 61.09 97 VAL A CA 1
ATOM 763 C C . VAL A 1 97 ? -7.981 1.103 20.623 1.00 61.09 97 VAL A C 1
ATOM 765 O O . VAL A 1 97 ? -7.089 1.761 20.078 1.00 61.09 97 VAL A O 1
ATOM 768 N N . MET A 1 98 ? -9.198 1.610 20.842 1.00 54.59 98 MET A N 1
ATOM 769 C CA . MET A 1 98 ? -9.593 2.972 20.476 1.00 54.59 98 MET A CA 1
ATOM 770 C C . MET A 1 98 ? -8.849 4.024 21.313 1.00 54.59 98 MET A C 1
ATOM 772 O O . MET A 1 98 ? -8.362 5.016 20.766 1.00 54.59 98 MET A O 1
ATOM 776 N N . ALA A 1 99 ? -8.705 3.782 22.620 1.00 55.91 99 ALA A N 1
ATOM 777 C CA . ALA A 1 99 ? -8.013 4.679 23.543 1.00 55.91 99 ALA A CA 1
ATOM 778 C C . ALA A 1 99 ? -6.491 4.702 23.311 1.00 55.91 99 ALA A C 1
ATOM 780 O O . ALA A 1 99 ? -5.875 5.774 23.312 1.00 55.91 99 ALA A O 1
ATOM 781 N N . SER A 1 100 ? -5.878 3.544 23.045 1.00 60.31 100 SER A N 1
ATOM 782 C CA . SER A 1 100 ? -4.436 3.446 22.793 1.00 60.31 100 SER A CA 1
ATOM 783 C C . SER A 1 100 ? -4.024 4.144 21.494 1.00 60.31 100 SER A C 1
ATOM 785 O O . SER A 1 100 ? -3.082 4.931 21.499 1.00 60.31 100 SER A O 1
ATOM 787 N N . ASN A 1 101 ? -4.757 3.947 20.393 1.00 57.66 101 ASN A N 1
ATOM 788 C CA . ASN A 1 101 ? -4.413 4.562 19.104 1.00 57.66 101 ASN A CA 1
ATOM 789 C C . ASN A 1 101 ? -4.623 6.083 19.082 1.00 57.66 101 ASN A C 1
ATOM 791 O O . ASN A 1 101 ? -3.829 6.795 18.470 1.00 57.66 101 ASN A O 1
ATOM 795 N N . PHE A 1 102 ? -5.650 6.604 19.766 1.00 55.00 102 PHE A N 1
ATOM 796 C CA . PHE A 1 102 ? -5.860 8.054 19.866 1.00 55.00 102 PHE A CA 1
ATOM 797 C C . PHE A 1 102 ? -4.742 8.738 20.671 1.00 55.00 102 PHE A C 1
ATOM 799 O O . PHE A 1 102 ? -4.288 9.827 20.320 1.00 55.00 102 PHE A O 1
ATOM 806 N N . THR A 1 103 ? -4.258 8.074 21.724 1.00 54.19 103 THR A N 1
ATOM 807 C CA . THR A 1 103 ? -3.179 8.589 22.579 1.00 54.19 103 THR A CA 1
ATOM 808 C C . THR A 1 103 ? -1.819 8.502 21.882 1.00 54.19 103 THR A C 1
ATOM 810 O O . THR A 1 103 ? -1.063 9.472 21.903 1.00 54.19 103 THR A O 1
ATOM 813 N N . VAL A 1 104 ? -1.525 7.385 21.205 1.00 55.34 104 VAL A N 1
ATOM 814 C CA . VAL A 1 104 ? -0.250 7.166 20.502 1.00 55.34 104 VAL A CA 1
ATOM 815 C C . VAL A 1 104 ? -0.125 8.053 19.260 1.00 55.34 104 VAL A C 1
ATOM 817 O O . VAL A 1 104 ? 0.899 8.712 19.113 1.00 55.34 104 VAL A O 1
ATOM 820 N N . ASN A 1 105 ? -1.155 8.176 18.411 1.00 53.50 105 ASN A N 1
ATOM 821 C CA . ASN A 1 105 ? -1.061 9.039 17.221 1.00 53.50 105 ASN A CA 1
ATOM 822 C C . ASN A 1 105 ? -0.948 10.527 17.573 1.00 53.50 105 ASN A C 1
ATOM 824 O O . ASN A 1 105 ? -0.220 11.265 16.908 1.00 53.50 105 ASN A O 1
ATOM 828 N N . ARG A 1 106 ? -1.590 10.978 18.659 1.00 46.34 106 ARG A N 1
ATOM 829 C CA . ARG A 1 106 ? -1.402 12.347 19.155 1.00 46.34 106 ARG A CA 1
ATOM 830 C C . ARG A 1 106 ? -0.015 12.549 19.773 1.00 46.34 106 ARG A C 1
ATOM 832 O O . ARG A 1 106 ? 0.563 13.615 19.596 1.00 46.34 106 ARG A O 1
ATOM 839 N N . ALA A 1 107 ? 0.532 11.549 20.465 1.00 45.78 107 ALA A N 1
ATOM 840 C CA . ALA A 1 107 ? 1.882 11.615 21.025 1.00 45.78 107 ALA A CA 1
ATOM 841 C C . ALA A 1 107 ? 2.965 11.657 19.931 1.00 45.78 107 ALA A C 1
ATOM 843 O O . ALA A 1 107 ? 3.882 12.468 20.028 1.00 45.78 107 ALA A O 1
ATOM 844 N N . VAL A 1 108 ? 2.822 10.859 18.867 1.00 50.62 108 VAL A N 1
ATOM 845 C CA . VAL A 1 108 ? 3.742 10.858 17.716 1.00 50.62 108 VAL A CA 1
ATOM 846 C C . VAL A 1 108 ? 3.662 12.179 16.937 1.00 50.62 108 VAL A C 1
ATOM 848 O O . VAL A 1 108 ? 4.695 12.740 16.591 1.00 50.62 108 VAL A O 1
ATOM 851 N N . GLN A 1 109 ? 2.471 12.757 16.734 1.00 44.41 109 GLN A N 1
ATOM 852 C CA . GLN A 1 109 ? 2.352 14.079 16.095 1.00 44.41 109 GLN A CA 1
ATOM 853 C C . GLN A 1 109 ? 2.871 15.235 16.965 1.00 44.41 109 GLN A C 1
ATOM 855 O O . GLN A 1 109 ? 3.402 16.213 16.440 1.00 44.41 109 GLN A O 1
ATOM 860 N N . LEU A 1 110 ? 2.730 15.162 18.292 1.00 44.72 110 LEU A N 1
ATOM 861 C CA . LEU A 1 110 ? 3.252 16.197 19.191 1.00 44.72 110 LEU A CA 1
ATOM 862 C C . LEU A 1 110 ? 4.772 16.106 19.374 1.00 44.72 110 LEU A C 1
ATOM 864 O O . LEU A 1 110 ? 5.398 17.138 19.594 1.00 44.72 110 LEU A O 1
ATOM 868 N N . SER A 1 111 ? 5.381 14.922 19.238 1.00 44.22 111 SER A N 1
ATOM 869 C CA . SER A 1 111 ? 6.842 14.785 19.315 1.00 44.22 111 SER A CA 1
ATOM 870 C C . SER A 1 111 ? 7.568 15.296 18.064 1.00 44.22 111 SER A C 1
ATOM 872 O O . SER A 1 111 ? 8.755 15.592 18.143 1.00 44.22 111 SER A O 1
ATOM 874 N N . TRP A 1 112 ? 6.876 15.410 16.924 1.00 42.62 112 TRP A N 1
ATOM 875 C CA . TRP A 1 112 ? 7.436 15.915 15.660 1.00 42.62 112 TRP A CA 1
ATOM 876 C C . TRP A 1 112 ? 7.252 17.426 15.447 1.00 42.62 112 TRP A C 1
ATOM 878 O O . TRP A 1 112 ? 7.987 18.015 14.665 1.00 42.62 112 TRP A O 1
ATOM 888 N N . ASN A 1 113 ? 6.341 18.085 16.171 1.00 41.09 113 ASN A N 1
ATOM 889 C CA . ASN A 1 113 ? 6.128 19.544 16.095 1.00 41.09 113 ASN A CA 1
ATOM 890 C C . ASN A 1 113 ? 6.984 20.342 17.100 1.00 41.09 113 ASN A C 1
ATOM 892 O O . ASN A 1 113 ? 6.610 21.440 17.512 1.00 41.09 113 ASN A O 1
ATOM 896 N N . GLY A 1 114 ? 8.097 19.763 17.550 1.00 46.12 114 GLY A N 1
ATOM 897 C CA . GLY A 1 114 ? 8.898 20.275 18.657 1.00 46.12 114 GLY A CA 1
ATOM 898 C C . GLY A 1 114 ? 10.389 20.377 18.367 1.00 46.12 114 GLY A C 1
ATOM 899 O O . GLY A 1 114 ? 11.149 20.085 19.280 1.00 46.12 114 GLY A O 1
ATOM 900 N N . TRP A 1 115 ? 10.791 20.749 17.146 1.00 36.88 115 TRP A N 1
ATOM 901 C CA . TRP A 1 115 ? 12.136 21.237 16.800 1.00 36.88 115 TRP A CA 1
ATOM 902 C C . TRP A 1 115 ? 12.040 22.285 15.692 1.00 36.88 115 TRP A C 1
ATOM 904 O O . TRP A 1 115 ? 11.296 22.029 14.719 1.00 36.88 115 TRP A O 1
#

Secondary structure (DSSP, 8-state):
-HHHHHHHTT-GGGGT-B-TT--BHHHHHHHTT-HHHHHHHHHTSSHHHHHH---TTS--HHHHHHHTT-HHHHHHHHHHHHHHHHHHHHHTT-HHHHHHHHHHHHHHHHHHS--

InterPro domains:
  IPR002110 Ankyrin repeat [PF12796] (18-76)
  IPR002110 Ankyrin repeat [PS50088] (21-53)
  IPR002110 Ankyrin repeat [SM00248] (21-50)
  IPR036770 Ankyrin repeat-containing domain superfamily [G3DSA:1.25.40.20] (2-113)
  IPR036770 Ankyrin repeat-containing domain superfamily [SSF48403] (18-97)

pLDDT: mean 74.33, std 15.71, range [36.88, 93.12]

Radius of gyration: 15.5 Å; chains: 1; bounding box: 30×36×44 Å